Protein AF-A0A3B9Y3V7-F1 (afdb_monomer)

Nearest PDB 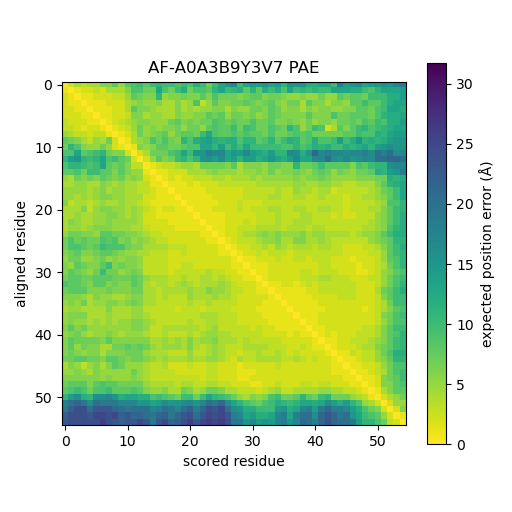structures (foldseek):
  3ix7-assembly1_B  TM=6.787E-01  e=4.656E+00  Thermus thermophilus HB8
  1g8q-assembly1_B  TM=4.343E-01  e=6.523E+00  Homo sapiens

Mean predicted aligned error: 6.05 Å

Radius of gyration: 10.77 Å; Cα contacts (8 Å, |Δi|>4): 58; chains: 1; bounding box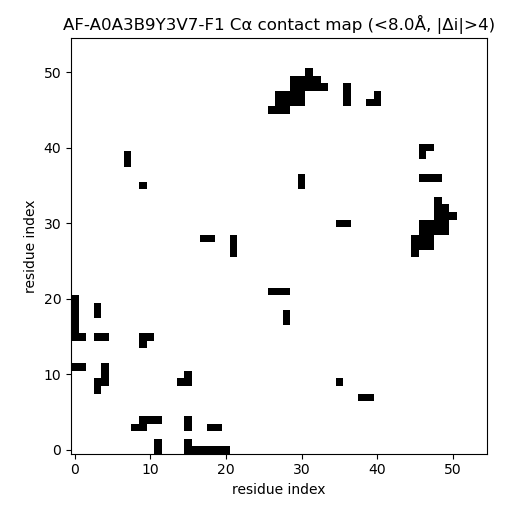: 24×18×31 Å

Structure (mmCIF, N/CA/C/O backbone):
data_AF-A0A3B9Y3V7-F1
#
_entry.id   AF-A0A3B9Y3V7-F1
#
loop_
_atom_site.group_PDB
_atom_site.id
_atom_site.type_symbol
_atom_site.label_atom_id
_atom_site.label_alt_id
_atom_site.label_comp_id
_atom_site.label_asym_id
_atom_site.label_entity_id
_atom_site.label_seq_id
_atom_site.pdbx_PDB_ins_code
_atom_site.Cartn_x
_atom_site.Cartn_y
_atom_site.Cartn_z
_atom_site.occupancy
_atom_site.B_iso_or_equiv
_atom_site.auth_seq_id
_atom_site.auth_comp_id
_atom_site.auth_asym_id
_atom_site.auth_atom_id
_atom_site.pdbx_PDB_model_num
ATOM 1 N N . ALA A 1 1 ? 3.296 -5.010 -11.505 1.00 64.56 1 ALA A N 1
ATOM 2 C CA . ALA A 1 1 ? 4.386 -4.950 -10.506 1.00 64.56 1 ALA A CA 1
ATOM 3 C C . ALA A 1 1 ? 5.353 -3.807 -10.809 1.00 64.56 1 ALA A C 1
ATOM 5 O O . ALA A 1 1 ? 5.461 -2.904 -9.994 1.00 64.56 1 ALA A O 1
ATOM 6 N N . ILE A 1 2 ? 5.987 -3.785 -11.990 1.00 73.12 2 ILE A N 1
ATOM 7 C CA . ILE A 1 2 ? 6.931 -2.720 -12.389 1.00 73.12 2 ILE A CA 1
ATOM 8 C C . ILE A 1 2 ? 6.297 -1.317 -12.316 1.00 73.12 2 ILE A C 1
ATOM 10 O O . ILE A 1 2 ? 6.898 -0.416 -11.745 1.00 73.12 2 ILE A O 1
ATOM 14 N N . GLU A 1 3 ? 5.055 -1.145 -12.782 1.00 77.88 3 GLU A N 1
ATOM 15 C CA . GLU A 1 3 ? 4.343 0.142 -12.685 1.00 77.88 3 GLU A CA 1
ATOM 16 C C . GLU A 1 3 ? 4.248 0.669 -11.241 1.00 77.88 3 GLU A C 1
ATOM 18 O O . GLU A 1 3 ? 4.570 1.825 -10.992 1.00 77.88 3 GLU A O 1
ATOM 23 N N . PHE A 1 4 ? 3.885 -0.180 -10.273 1.00 74.06 4 PHE A N 1
ATOM 24 C CA . PHE A 1 4 ? 3.805 0.201 -8.857 1.00 74.06 4 PHE A CA 1
ATOM 25 C C . PHE A 1 4 ? 5.166 0.570 -8.269 1.00 74.06 4 PHE A C 1
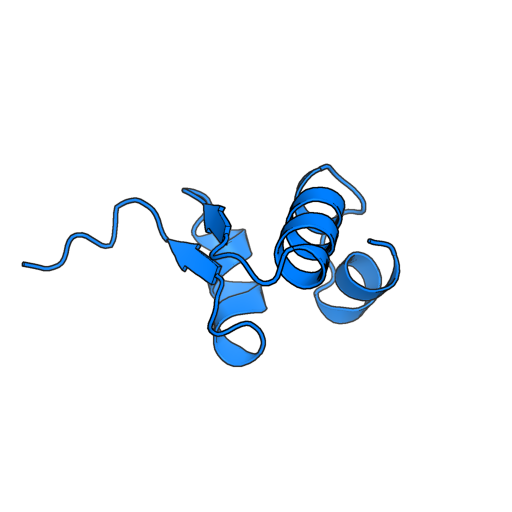ATOM 27 O O . PHE A 1 4 ? 5.262 1.549 -7.532 1.00 74.06 4 PHE A O 1
ATOM 34 N N . ALA A 1 5 ? 6.215 -0.183 -8.614 1.00 77.31 5 ALA A N 1
ATOM 35 C CA . ALA A 1 5 ? 7.573 0.115 -8.167 1.00 77.31 5 ALA A CA 1
ATOM 36 C C . ALA A 1 5 ? 8.029 1.502 -8.652 1.00 77.31 5 ALA A C 1
ATOM 38 O O . ALA A 1 5 ? 8.544 2.290 -7.863 1.00 77.3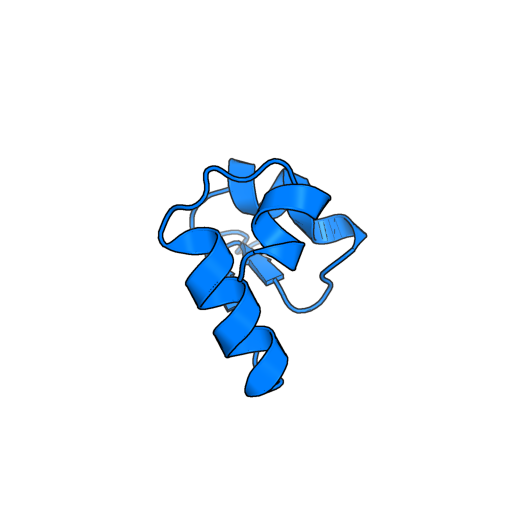1 5 ALA A O 1
ATOM 39 N N . HIS A 1 6 ? 7.760 1.837 -9.918 1.00 76.88 6 HIS A N 1
ATOM 40 C CA . HIS A 1 6 ? 8.083 3.156 -10.467 1.00 76.88 6 HIS A CA 1
ATOM 41 C C . HIS A 1 6 ? 7.203 4.274 -9.898 1.00 76.88 6 HIS A C 1
ATOM 43 O O . HIS A 1 6 ? 7.717 5.338 -9.566 1.00 76.88 6 HIS A O 1
ATOM 49 N N . ARG A 1 7 ? 5.892 4.049 -9.767 1.00 79.06 7 ARG A N 1
ATOM 50 C CA . ARG A 1 7 ? 4.932 5.074 -9.330 1.00 79.06 7 ARG A CA 1
ATOM 51 C C . ARG A 1 7 ? 5.129 5.474 -7.871 1.00 79.06 7 ARG A C 1
ATOM 53 O O . ARG A 1 7 ? 5.104 6.654 -7.545 1.00 79.06 7 ARG A O 1
ATOM 60 N N . PHE A 1 8 ? 5.378 4.493 -7.008 1.00 74.62 8 PHE A N 1
ATOM 61 C CA . PHE A 1 8 ? 5.476 4.695 -5.563 1.00 74.62 8 PHE A CA 1
ATOM 62 C C . PHE A 1 8 ? 6.915 4.681 -5.039 1.00 74.62 8 PHE A C 1
ATOM 64 O O . PHE A 1 8 ? 7.115 4.674 -3.827 1.00 74.62 8 PHE A O 1
ATOM 71 N N . HIS A 1 9 ? 7.916 4.666 -5.931 1.00 73.50 9 HIS A N 1
ATOM 72 C CA . HIS A 1 9 ? 9.338 4.525 -5.580 1.00 73.50 9 HIS A CA 1
ATOM 73 C C . HIS A 1 9 ? 9.597 3.370 -4.604 1.00 73.50 9 HIS A C 1
ATOM 75 O O . HIS A 1 9 ? 10.499 3.423 -3.765 1.00 73.50 9 HIS A O 1
ATOM 81 N N . LEU A 1 10 ? 8.778 2.322 -4.697 1.00 69.38 10 LEU A N 1
ATOM 82 C CA . LEU A 1 10 ? 8.964 1.144 -3.877 1.00 69.38 10 LEU A CA 1
ATOM 83 C C . LEU A 1 10 ? 10.193 0.416 -4.409 1.00 69.38 10 LEU A C 1
ATOM 85 O O . LEU A 1 10 ? 10.357 0.317 -5.633 1.00 69.38 10 LEU A O 1
ATOM 89 N N . PRO A 1 11 ? 11.049 -0.131 -3.529 1.00 66.62 11 PRO A N 1
ATOM 90 C CA . PRO A 1 11 ? 12.015 -1.105 -3.995 1.00 66.62 11 PRO A CA 1
ATOM 91 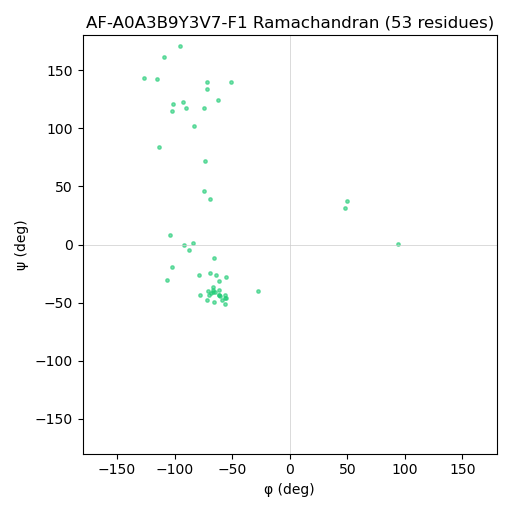C C . PRO A 1 11 ? 11.241 -2.167 -4.786 1.00 66.62 11 PRO A C 1
ATOM 93 O O . PRO A 1 11 ? 10.123 -2.528 -4.409 1.00 66.62 11 PRO A O 1
ATOM 96 N N . ALA A 1 12 ? 11.802 -2.635 -5.904 1.00 59.59 12 ALA A N 1
ATOM 97 C CA . ALA A 1 12 ? 11.204 -3.657 -6.774 1.00 59.59 12 ALA A CA 1
ATOM 98 C C . ALA A 1 12 ? 11.168 -5.053 -6.102 1.00 59.59 12 ALA A C 1
ATOM 100 O O . ALA A 1 12 ? 11.431 -6.082 -6.716 1.00 59.59 12 ALA A O 1
ATOM 101 N N . THR A 1 13 ? 10.868 -5.063 -4.810 1.00 67.81 13 THR A N 1
ATOM 102 C CA . THR A 1 13 ? 10.749 -6.172 -3.882 1.00 67.81 13 THR A CA 1
ATOM 103 C C . THR A 1 13 ? 9.273 -6.581 -3.788 1.00 67.81 13 THR A C 1
ATOM 105 O O . THR A 1 13 ? 8.389 -5.921 -4.342 1.00 67.81 13 THR A O 1
ATOM 108 N N . TYR A 1 14 ? 9.021 -7.711 -3.124 1.00 68.06 14 TYR A N 1
ATOM 109 C CA . TYR A 1 14 ? 7.731 -8.361 -2.865 1.00 68.06 14 TYR A CA 1
ATOM 110 C C . 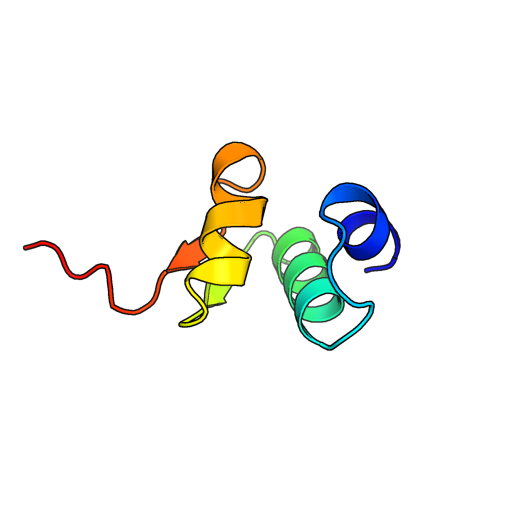TYR A 1 14 ? 6.496 -7.437 -2.799 1.00 68.06 14 TYR A C 1
ATOM 112 O O . TYR A 1 14 ? 5.469 -7.778 -3.385 1.00 68.06 14 TYR A O 1
ATOM 120 N N . ASP A 1 15 ? 6.592 -6.256 -2.188 1.00 73.56 15 ASP A N 1
ATOM 121 C CA . ASP A 1 15 ? 5.491 -5.293 -2.046 1.00 73.56 15 ASP A CA 1
ATOM 122 C C . ASP A 1 15 ? 4.841 -4.902 -3.381 1.00 73.56 15 ASP A C 1
ATOM 124 O O . ASP A 1 15 ? 3.620 -4.950 -3.523 1.00 73.56 15 ASP A O 1
ATOM 128 N N . ALA A 1 16 ? 5.636 -4.597 -4.411 1.00 79.56 16 ALA A N 1
ATOM 129 C CA . ALA A 1 16 ? 5.104 -4.214 -5.721 1.00 79.56 16 ALA A CA 1
ATOM 130 C C . ALA A 1 16 ? 4.429 -5.391 -6.454 1.00 79.56 16 ALA A C 1
ATOM 132 O O . ALA A 1 16 ? 3.564 -5.188 -7.314 1.00 79.56 16 ALA A O 1
ATOM 133 N N . HIS A 1 17 ? 4.824 -6.626 -6.128 1.00 82.12 17 HIS A N 1
ATOM 134 C CA . HIS A 1 17 ? 4.210 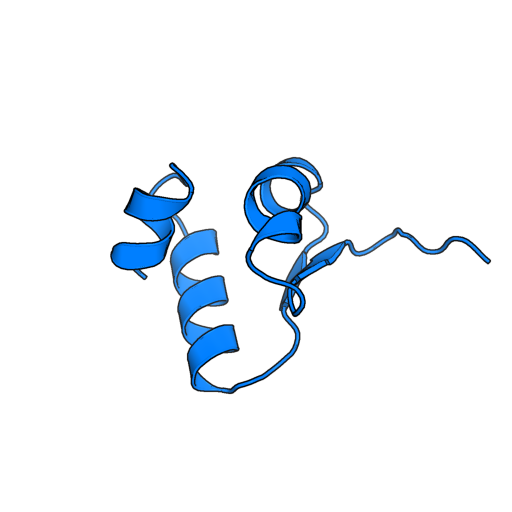-7.836 -6.670 1.00 82.12 17 HIS A CA 1
ATOM 135 C C . HIS A 1 17 ? 2.882 -8.135 -5.979 1.00 82.12 17 HIS A C 1
ATOM 137 O O . HIS A 1 17 ? 1.901 -8.401 -6.672 1.00 82.12 17 HIS A O 1
ATOM 143 N N . TYR A 1 18 ? 2.816 -8.014 -4.652 1.00 82.62 18 TYR A N 1
ATOM 144 C CA . TYR A 1 18 ? 1.566 -8.193 -3.919 1.00 82.62 18 TYR A CA 1
ATOM 145 C C . TYR A 1 18 ? 0.541 -7.103 -4.232 1.00 82.62 18 TYR A C 1
ATOM 147 O O . TYR A 1 18 ? -0.627 -7.425 -4.426 1.00 82.62 18 TYR A O 1
ATOM 155 N N . LEU A 1 19 ? 0.968 -5.846 -4.385 1.00 84.12 19 LEU A N 1
ATOM 156 C CA . LEU A 1 19 ? 0.083 -4.765 -4.826 1.00 84.12 19 LEU A CA 1
ATOM 157 C C . LEU A 1 19 ? -0.490 -5.036 -6.222 1.00 84.12 19 LEU A C 1
ATOM 159 O O . LEU A 1 19 ? -1.686 -4.878 -6.447 1.00 84.12 19 LEU A O 1
ATOM 163 N N . ALA A 1 20 ? 0.342 -5.497 -7.158 1.00 86.94 20 ALA A N 1
ATOM 164 C CA . ALA A 1 20 ? -0.123 -5.830 -8.501 1.00 86.94 20 ALA A CA 1
ATOM 165 C C . ALA A 1 20 ? -1.070 -7.036 -8.520 1.00 86.94 20 ALA A C 1
ATOM 167 O O . ALA A 1 20 ? -2.022 -7.051 -9.298 1.00 86.94 20 ALA A O 1
ATOM 168 N N . LEU A 1 21 ? -0.815 -8.035 -7.673 1.00 87.44 21 LEU A N 1
ATOM 169 C CA . LEU A 1 21 ? -1.701 -9.181 -7.522 1.00 87.44 21 LEU A CA 1
ATOM 170 C C . LEU A 1 21 ? -3.047 -8.749 -6.931 1.00 87.44 21 LEU A C 1
ATOM 172 O O . LEU A 1 21 ? -4.078 -9.051 -7.516 1.00 87.44 21 LEU A O 1
ATOM 176 N N . ALA A 1 22 ? -3.044 -7.986 -5.838 1.00 88.81 22 ALA A N 1
ATOM 177 C CA . ALA A 1 22 ? -4.265 -7.513 -5.194 1.00 88.81 22 ALA A CA 1
ATOM 178 C C . ALA A 1 22 ? -5.107 -6.616 -6.112 1.00 88.81 22 ALA A C 1
ATOM 180 O O . ALA A 1 22 ? -6.324 -6.770 -6.181 1.00 88.81 22 ALA A O 1
ATOM 181 N N . GLN A 1 23 ? -4.462 -5.748 -6.899 1.00 87.69 23 GLN A N 1
ATOM 182 C CA . GLN A 1 23 ? -5.149 -4.960 -7.922 1.00 87.69 23 GLN A CA 1
ATOM 183 C C . GLN A 1 23 ? -5.808 -5.855 -8.982 1.00 87.69 23 GLN A C 1
ATOM 185 O O . GLN A 1 23 ? -6.943 -5.592 -9.377 1.00 87.69 23 GLN A O 1
ATOM 190 N N . ARG A 1 24 ? -5.112 -6.903 -9.446 1.00 88.81 24 ARG A N 1
ATOM 191 C CA . ARG A 1 24 ? -5.633 -7.825 -10.466 1.00 88.81 24 ARG A CA 1
ATOM 192 C C . ARG A 1 24 ? -6.821 -8.635 -9.954 1.00 88.81 24 ARG A C 1
ATOM 194 O O . ARG A 1 24 ? -7.784 -8.814 -10.686 1.00 88.81 24 ARG A O 1
ATOM 201 N N . GLU A 1 25 ? -6.747 -9.096 -8.712 1.00 89.44 25 GLU A N 1
ATOM 202 C CA . GLU A 1 25 ? -7.814 -9.865 -8.064 1.00 89.44 25 GLU A CA 1
ATOM 203 C C . GLU A 1 25 ? -8.906 -8.961 -7.453 1.00 89.44 25 GLU A C 1
ATOM 205 O O . GLU A 1 25 ? -9.853 -9.461 -6.853 1.00 89.44 25 GLU A O 1
ATOM 210 N N . GLN A 1 26 ? -8.781 -7.631 -7.593 1.00 86.06 26 GLN A N 1
ATOM 211 C CA . GLN A 1 26 ? -9.681 -6.619 -7.023 1.00 86.06 26 GLN A CA 1
ATOM 212 C C . GLN A 1 26 ? -9.950 -6.817 -5.520 1.00 86.06 26 GLN A C 1
ATOM 214 O O . GLN A 1 26 ? -11.065 -6.598 -5.042 1.00 86.06 26 GLN A O 1
ATOM 219 N N . CYS A 1 27 ? -8.931 -7.237 -4.770 1.00 88.25 27 CYS A N 1
ATOM 220 C CA . CYS A 1 27 ? -9.045 -7.543 -3.349 1.00 88.25 27 CYS A CA 1
ATOM 221 C C . CYS A 1 27 ? -8.325 -6.512 -2.472 1.00 88.25 27 CYS A C 1
ATOM 223 O O . CYS A 1 27 ? -7.472 -5.745 -2.925 1.00 88.25 27 CYS A O 1
ATOM 225 N N . GLU A 1 28 ? -8.692 -6.481 -1.191 1.00 89.56 28 GLU A N 1
ATOM 226 C CA . GLU A 1 28 ? -8.020 -5.621 -0.222 1.00 89.56 28 GLU A CA 1
ATOM 227 C C . GLU A 1 28 ? -6.617 -6.154 0.090 1.00 89.56 28 GLU A C 1
ATOM 229 O O . GLU A 1 28 ? -6.427 -7.340 0.368 1.00 89.56 28 GLU A O 1
ATOM 234 N N . PHE A 1 29 ? -5.633 -5.258 0.094 1.00 88.75 29 PHE A N 1
ATOM 235 C CA . PHE A 1 29 ? -4.264 -5.586 0.471 1.00 88.75 29 PHE A CA 1
ATOM 236 C C . PHE A 1 29 ? -3.991 -5.108 1.890 1.00 88.75 29 PHE A C 1
ATOM 238 O O . PHE A 1 29 ? -3.976 -3.910 2.163 1.00 88.75 29 PHE A O 1
ATOM 245 N N . TRP A 1 30 ? -3.757 -6.054 2.791 1.00 87.94 30 TRP A N 1
ATOM 246 C CA . TRP A 1 30 ? -3.479 -5.787 4.195 1.00 87.94 30 TRP A CA 1
ATOM 247 C C . TRP A 1 30 ? -1.978 -5.897 4.451 1.00 87.94 30 TRP A C 1
ATOM 249 O O . TRP A 1 30 ? -1.381 -6.948 4.233 1.00 87.94 30 TRP A O 1
ATOM 259 N N . THR A 1 31 ? -1.364 -4.816 4.926 1.00 87.00 31 THR A N 1
ATOM 260 C CA . THR A 1 31 ? 0.064 -4.775 5.272 1.00 87.00 31 THR A CA 1
ATOM 261 C C . THR A 1 31 ? 0.258 -4.267 6.690 1.00 87.00 31 THR A C 1
ATOM 263 O O . THR A 1 31 ? -0.466 -3.381 7.117 1.00 87.00 31 THR A O 1
ATOM 266 N N . ALA A 1 32 ? 1.228 -4.802 7.432 1.00 87.75 32 ALA A N 1
ATOM 267 C CA . ALA A 1 32 ? 1.651 -4.240 8.722 1.00 87.75 32 ALA A CA 1
ATOM 268 C C . ALA A 1 32 ? 2.737 -3.158 8.563 1.00 87.75 32 ALA A C 1
ATOM 270 O O . ALA A 1 32 ? 3.142 -2.527 9.539 1.00 87.75 32 ALA A O 1
ATOM 271 N N . ASP A 1 33 ? 3.223 -2.933 7.338 1.00 86.62 33 ASP A N 1
ATOM 272 C CA . ASP A 1 33 ? 4.229 -1.920 7.055 1.00 86.62 33 ASP A CA 1
ATOM 273 C C . ASP A 1 33 ? 3.575 -0.541 6.893 1.00 86.62 33 ASP A C 1
ATOM 275 O O . ASP A 1 33 ? 3.018 -0.181 5.850 1.00 86.62 33 ASP A O 1
ATOM 279 N N . ALA A 1 34 ? 3.682 0.263 7.950 1.00 85.12 34 ALA A N 1
ATOM 280 C CA . ALA A 1 34 ? 3.181 1.628 7.963 1.00 85.12 34 ALA A CA 1
ATOM 281 C C . ALA A 1 34 ? 3.896 2.547 6.957 1.00 85.12 34 ALA A C 1
ATOM 283 O O . ALA A 1 34 ? 3.300 3.531 6.522 1.00 85.12 34 ALA A O 1
ATOM 284 N N . ARG A 1 35 ? 5.151 2.277 6.572 1.00 85.06 35 ARG A N 1
ATOM 285 C CA . ARG A 1 35 ? 5.863 3.083 5.565 1.00 85.06 35 ARG A CA 1
ATOM 286 C C . ARG A 1 35 ? 5.284 2.824 4.183 1.00 85.06 35 ARG A C 1
ATOM 288 O O . ARG A 1 35 ? 4.945 3.782 3.494 1.00 85.06 35 ARG A O 1
ATOM 295 N N . LEU A 1 36 ? 5.104 1.553 3.819 1.00 84.62 36 LEU A N 1
ATOM 296 C CA . LEU A 1 36 ? 4.437 1.163 2.575 1.00 84.62 36 LEU A CA 1
ATOM 297 C C . LEU A 1 36 ? 3.032 1.767 2.505 1.00 84.62 36 LEU A C 1
ATOM 299 O O . LEU A 1 36 ? 2.702 2.444 1.533 1.00 84.62 36 LEU A O 1
ATOM 303 N N . TRP A 1 37 ? 2.235 1.581 3.563 1.00 88.25 37 TRP A N 1
ATOM 304 C CA . TRP A 1 37 ? 0.877 2.115 3.631 1.00 88.25 37 TRP A CA 1
ATOM 305 C C . TRP A 1 37 ? 0.853 3.640 3.485 1.00 88.25 37 TRP A C 1
ATOM 307 O O . TRP A 1 37 ? 0.111 4.157 2.657 1.00 88.25 37 TRP A O 1
ATOM 317 N N . ASN A 1 38 ? 1.696 4.380 4.213 1.00 87.19 38 ASN A N 1
ATOM 318 C CA . ASN A 1 38 ? 1.727 5.843 4.119 1.00 87.19 38 ASN A CA 1
ATOM 319 C C . ASN A 1 38 ? 2.090 6.36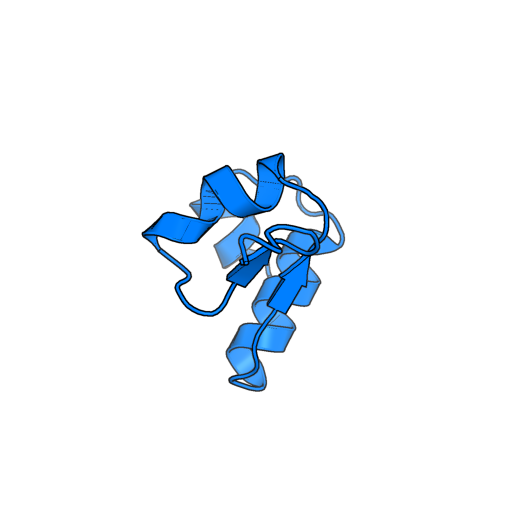3 2.721 1.00 87.19 38 ASN A C 1
ATOM 321 O O . ASN A 1 38 ? 1.587 7.418 2.339 1.00 87.19 38 ASN A O 1
ATOM 325 N N . THR A 1 39 ? 2.916 5.631 1.973 1.00 87.44 39 THR A N 1
ATOM 326 C CA . THR A 1 39 ? 3.288 5.977 0.595 1.00 87.44 39 THR A CA 1
ATOM 327 C C . THR A 1 39 ? 2.127 5.777 -0.378 1.00 87.44 39 THR A C 1
ATOM 329 O O . THR A 1 39 ? 1.927 6.604 -1.262 1.00 87.44 39 THR A O 1
ATOM 332 N N . VAL A 1 40 ? 1.347 4.700 -0.224 1.00 87.38 40 VAL A N 1
ATOM 333 C CA . VAL A 1 40 ? 0.340 4.307 -1.227 1.00 87.38 40 VAL A CA 1
ATOM 334 C C . VAL A 1 40 ? -1.098 4.671 -0.861 1.00 87.38 40 VAL A C 1
ATOM 336 O O . VAL A 1 40 ? -1.935 4.755 -1.754 1.00 87.38 40 VAL A O 1
ATOM 339 N N . LYS A 1 41 ? -1.411 4.922 0.418 1.00 86.50 41 LYS A N 1
ATOM 340 C CA . LYS A 1 41 ? -2.786 5.108 0.930 1.00 86.50 41 LYS A CA 1
ATOM 341 C C . LYS A 1 41 ? -3.603 6.194 0.228 1.00 86.50 41 LYS A C 1
ATOM 343 O O . LYS A 1 41 ? -4.822 6.110 0.222 1.00 86.50 41 LYS A O 1
ATOM 348 N N . ASN A 1 42 ? -2.946 7.216 -0.324 1.00 86.06 42 ASN A N 1
ATOM 349 C CA . ASN A 1 42 ? -3.625 8.332 -0.985 1.00 86.06 42 ASN A CA 1
ATOM 350 C C . ASN A 1 42 ? -4.093 7.972 -2.402 1.00 86.06 42 ASN A C 1
ATOM 352 O O . ASN A 1 42 ? -5.035 8.576 -2.904 1.00 86.06 42 ASN A O 1
ATOM 356 N N . GLU A 1 43 ? -3.431 7.012 -3.050 1.00 86.88 43 GLU A N 1
ATOM 357 C CA . GLU A 1 43 ? -3.758 6.571 -4.411 1.00 86.88 43 GLU A CA 1
ATOM 358 C C . GLU A 1 43 ? -4.441 5.195 -4.418 1.00 86.88 43 GLU A C 1
ATOM 360 O O . GLU A 1 43 ? -5.270 4.915 -5.283 1.00 86.88 43 GLU A O 1
ATOM 365 N N . LEU A 1 44 ? -4.124 4.329 -3.450 1.00 87.38 44 LEU A N 1
ATOM 366 C CA . LEU A 1 44 ? -4.607 2.953 -3.358 1.00 87.38 44 LEU A CA 1
ATOM 367 C C . LEU A 1 44 ? -5.525 2.778 -2.141 1.00 87.38 44 LEU A C 1
ATOM 369 O O . LEU A 1 44 ? -5.118 2.302 -1.083 1.00 87.38 44 LEU A O 1
ATOM 373 N N . ASN A 1 45 ? -6.804 3.116 -2.320 1.00 85.81 45 ASN A N 1
ATOM 374 C CA . ASN A 1 45 ? -7.833 3.063 -1.266 1.00 85.81 45 ASN A CA 1
ATOM 375 C C . ASN A 1 45 ? -8.172 1.643 -0.764 1.00 85.81 45 ASN A C 1
ATOM 377 O O . ASN A 1 45 ? -8.872 1.485 0.240 1.00 85.81 45 ASN A O 1
ATOM 381 N N . TRP A 1 46 ? -7.708 0.616 -1.476 1.00 89.50 46 TRP A N 1
ATOM 382 C CA . TRP A 1 46 ? -7.855 -0.804 -1.140 1.00 89.50 46 TRP A CA 1
ATOM 383 C C . TRP A 1 46 ? -6.678 -1.347 -0.311 1.00 89.50 46 TRP A C 1
ATOM 385 O O . TRP A 1 46 ? -6.686 -2.517 0.067 1.00 89.50 46 TRP A O 1
ATOM 395 N N . VAL A 1 47 ? -5.675 -0.514 -0.003 1.00 89.88 47 VAL A N 1
ATOM 396 C CA . VAL A 1 47 ? -4.547 -0.876 0.865 1.00 89.88 47 VAL A CA 1
ATOM 397 C C . VAL A 1 47 ? -4.856 -0.485 2.315 1.00 89.88 47 VAL A C 1
ATOM 399 O O . VAL A 1 47 ? -5.124 0.677 2.629 1.00 89.88 47 VAL A O 1
ATOM 402 N N . ARG A 1 48 ? -4.818 -1.466 3.219 1.00 88.88 48 ARG A N 1
ATOM 403 C CA . ARG A 1 48 ? -5.140 -1.342 4.648 1.00 88.88 48 ARG A CA 1
ATOM 404 C C . ARG A 1 48 ? -3.907 -1.599 5.509 1.00 88.88 48 ARG A C 1
ATOM 406 O O . ARG A 1 48 ? -3.105 -2.481 5.203 1.00 88.88 48 ARG A O 1
ATOM 413 N N . LEU A 1 49 ? -3.782 -0.845 6.600 1.00 89.25 49 LEU A N 1
ATOM 414 C CA . LEU A 1 49 ? -2.748 -1.054 7.609 1.00 89.25 49 LEU A CA 1
ATOM 415 C C . LEU A 1 49 ? -3.261 -2.017 8.690 1.00 89.25 49 LEU A C 1
ATOM 417 O O . LEU A 1 49 ? -4.216 -1.716 9.404 1.00 89.25 49 LEU A O 1
ATOM 421 N N . LEU A 1 50 ? -2.616 -3.173 8.825 1.00 86.31 50 LEU A N 1
ATOM 422 C CA . LEU A 1 50 ? -2.810 -4.098 9.939 1.00 86.31 50 LEU A CA 1
ATOM 423 C C . LEU A 1 50 ? -2.397 -3.406 11.239 1.00 86.31 50 LEU A C 1
ATOM 425 O O . LEU A 1 50 ? -1.271 -2.932 11.365 1.00 86.31 50 LEU A O 1
ATOM 429 N N . GLY A 1 51 ? -3.310 -3.368 12.207 1.00 74.88 51 GLY A N 1
ATOM 430 C CA . GLY A 1 51 ? -3.075 -2.710 13.492 1.00 74.88 51 GLY A CA 1
ATOM 431 C C . GLY A 1 51 ? -3.567 -1.265 13.571 1.00 74.88 51 GLY A C 1
ATOM 432 O O . GLY A 1 51 ? -3.498 -0.693 14.655 1.00 74.88 51 GLY A O 1
ATOM 433 N N . ASP A 1 52 ? -4.169 -0.704 12.511 1.00 61.72 52 ASP A N 1
ATOM 434 C CA . ASP A 1 52 ? -5.062 0.463 12.649 1.00 61.72 52 ASP A CA 1
ATOM 435 C C . ASP A 1 52 ? -6.419 0.031 13.239 1.0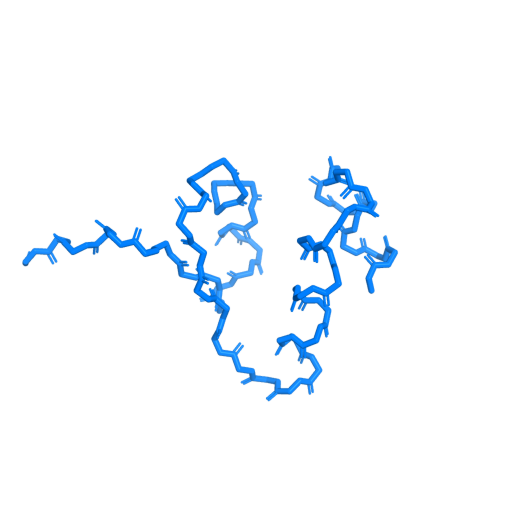0 61.72 52 ASP A C 1
ATOM 437 O O . ASP A 1 52 ? -7.497 0.372 12.759 1.00 61.72 52 ASP A O 1
ATOM 441 N N . SER A 1 53 ? -6.368 -0.784 14.296 1.00 48.66 53 SER A N 1
ATOM 442 C CA . SER A 1 53 ? -7.484 -1.009 15.200 1.00 48.66 53 SER A CA 1
ATOM 443 C C . SER A 1 53 ? -7.632 0.247 16.053 1.00 48.66 53 SER A C 1
ATOM 445 O O . SER A 1 53 ? -7.272 0.261 17.232 1.00 48.66 53 SER A O 1
ATOM 447 N N . ARG A 1 54 ? -8.112 1.333 15.447 1.00 45.47 54 ARG A N 1
ATOM 448 C CA . ARG A 1 54 ? -8.841 2.328 16.224 1.00 45.47 54 ARG A CA 1
ATOM 449 C C . ARG A 1 54 ? -10.221 1.728 16.519 1.00 45.47 54 ARG A C 1
ATOM 451 O O . ARG A 1 54 ? -10.908 1.385 15.557 1.00 45.47 54 ARG A O 1
ATOM 458 N N . PRO A 1 55 ? -10.582 1.511 17.798 1.00 47.78 55 PRO A N 1
ATOM 459 C CA . PRO A 1 55 ? -11.967 1.230 18.158 1.00 47.78 55 PRO A CA 1
ATOM 460 C C . PRO A 1 55 ? -12.886 2.401 17.786 1.00 47.78 55 PRO A C 1
ATOM 462 O O . PRO A 1 55 ? -12.380 3.543 17.663 1.00 47.78 55 PRO A O 1
#

Sequence (55 aa):
AIEFAHRFHLPATYDAHYLALAQREQCEFWTADARLWNTVKNELNWVRLLGDSRP

Foldseek 3Di:
DVVCCVVLVPDPDPLSVQVVVCVVVVAAAEDCDPVSCVSCCVPCVSYHHDPPPPD

pLDDT: mean 79.92, std 11.17, range [45.47, 89.88]

Secondary structure (DSSP, 8-state):
-HHHHHHTT--SSHHHHHHHHHHHTT--EEES-HHHHHHHTTT-TTEEETT----

Solvent-accessible surface area (backbone atoms only — not comparable to full-atom values): 3322 Å² total; per-residue (Å²): 64,69,65,49,15,67,74,65,70,42,66,90,46,70,67,22,48,52,52,41,48,26,62,73,70,72,44,76,41,75,36,72,50,63,68,63,41,69,70,41,44,88,81,38,82,52,53,44,59,57,82,73,74,72,129